Protein AF-A0A838DJQ2-F1 (afdb_monomer_lite)

Secondary structure (DSSP, 8-state):
-HHHHHHHHHHT-SSBTTB-GGG---TTS-----TT-HHHHHHHHHHHHHHHHHHHHHHTS---

Foldseek 3Di:
DVVVVVLVVLLPDPDDPVPPSLPDADPVRDDDHDPVDRVVSVVVVVVVVVVVVVVVVVVPDPPD

pLDDT: mean 88.41, std 10.7, range [51.5, 97.69]

Radius of gyration: 15.41 Å; chains: 1; bounding box: 39×28×40 Å

Sequence (64 aa):
GARRAVGRANGMNMMSIIIPCHRVIRADGTLCGYGGGLWRKKWLLEHERKFVRAQEDSNLRPSD

Structure (mmCIF, N/CA/C/O backbone):
data_AF-A0A838DJQ2-F1
#
_entry.id   AF-A0A838DJQ2-F1
#
loop_
_atom_site.group_PDB
_atom_site.id
_atom_site.type_symbol
_atom_site.label_atom_id
_atom_site.label_alt_id
_atom_site.label_comp_id
_atom_site.label_asym_id
_atom_site.label_entity_id
_atom_site.label_seq_id
_atom_site.pdbx_PDB_ins_code
_atom_site.Cartn_x
_atom_site.Cartn_y
_atom_site.Cartn_z
_atom_site.occupancy
_atom_site.B_iso_or_equiv
_atom_site.auth_seq_id
_atom_site.auth_comp_id
_atom_site.auth_asym_id
_atom_site.auth_atom_id
_atom_site.pdbx_PDB_model_num
ATOM 1 N N . GLY A 1 1 ? 1.976 -10.979 -19.757 1.00 85.19 1 GLY A N 1
ATOM 2 C CA . GLY A 1 1 ? 0.548 -10.891 -19.395 1.00 85.19 1 GLY A CA 1
ATOM 3 C C . GLY A 1 1 ? 0.306 -9.702 -18.485 1.00 85.19 1 GLY A C 1
ATOM 4 O O . GLY A 1 1 ? 1.215 -9.347 -17.736 1.00 85.19 1 GLY A O 1
ATOM 5 N N . ALA A 1 2 ? -0.891 -9.110 -18.551 1.00 90.75 2 ALA A N 1
ATOM 6 C CA . ALA A 1 2 ? -1.248 -7.835 -17.912 1.00 90.75 2 ALA A CA 1
ATOM 7 C C . ALA A 1 2 ? -0.846 -7.736 -16.427 1.00 90.75 2 ALA A C 1
ATOM 9 O O . ALA A 1 2 ? -0.210 -6.766 -16.029 1.00 90.75 2 ALA A O 1
ATOM 10 N N . ARG A 1 3 ? -1.070 -8.791 -15.629 1.00 90.06 3 ARG A N 1
ATOM 11 C CA . ARG A 1 3 ? -0.674 -8.851 -14.204 1.00 90.06 3 ARG A CA 1
ATOM 12 C C . ARG A 1 3 ? 0.812 -8.552 -13.953 1.00 90.06 3 ARG A C 1
ATOM 14 O O . ARG A 1 3 ? 1.145 -7.838 -13.014 1.00 90.06 3 ARG A O 1
ATOM 2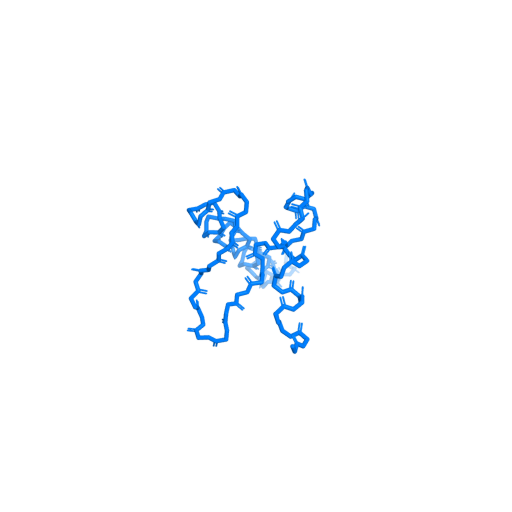1 N N . ARG A 1 4 ? 1.715 -9.060 -14.804 1.00 89.81 4 ARG A N 1
ATOM 22 C CA . ARG A 1 4 ? 3.161 -8.787 -14.683 1.00 89.81 4 ARG A CA 1
ATOM 23 C C . ARG A 1 4 ? 3.507 -7.345 -15.061 1.00 89.81 4 ARG A C 1
ATOM 25 O O . ARG A 1 4 ? 4.409 -6.772 -14.463 1.00 89.81 4 ARG A O 1
ATOM 32 N N . ALA A 1 5 ? 2.798 -6.760 -16.030 1.00 93.88 5 ALA A N 1
ATOM 33 C CA . ALA A 1 5 ? 2.986 -5.360 -16.408 1.00 93.88 5 ALA A CA 1
ATOM 34 C C . ALA A 1 5 ? 2.559 -4.420 -15.271 1.00 93.88 5 ALA A C 1
ATOM 36 O O . ALA A 1 5 ? 3.341 -3.557 -14.886 1.00 93.88 5 ALA A O 1
ATOM 37 N N . VAL A 1 6 ? 1.394 -4.672 -14.664 1.00 90.06 6 VAL A N 1
ATOM 38 C CA . VAL A 1 6 ? 0.909 -3.928 -13.489 1.00 90.06 6 VAL A CA 1
ATOM 39 C C . VAL A 1 6 ? 1.881 -4.052 -12.315 1.00 90.06 6 VAL A C 1
ATOM 41 O O . VAL A 1 6 ? 2.226 -3.053 -11.696 1.00 90.06 6 VAL A O 1
ATOM 44 N N . GLY A 1 7 ? 2.389 -5.259 -12.037 1.00 89.94 7 GLY A N 1
ATOM 45 C CA . GLY A 1 7 ? 3.386 -5.467 -10.982 1.00 89.94 7 GLY A CA 1
ATOM 46 C C . GLY A 1 7 ? 4.658 -4.633 -11.179 1.00 89.94 7 GLY A C 1
ATOM 47 O O . GLY A 1 7 ? 5.142 -4.031 -10.224 1.00 89.94 7 GLY A O 1
ATOM 48 N N . ARG A 1 8 ? 5.165 -4.544 -12.417 1.00 90.44 8 ARG A N 1
ATOM 49 C CA . ARG A 1 8 ? 6.322 -3.693 -12.745 1.00 90.44 8 ARG A CA 1
ATOM 50 C C . ARG A 1 8 ? 6.001 -2.207 -12.610 1.00 90.44 8 ARG A C 1
ATOM 52 O O . ARG A 1 8 ? 6.755 -1.507 -11.948 1.00 90.44 8 ARG A O 1
ATOM 59 N N . ALA A 1 9 ? 4.873 -1.752 -13.158 1.00 90.50 9 ALA A N 1
ATOM 60 C CA . ALA A 1 9 ? 4.439 -0.359 -13.044 1.00 90.50 9 ALA A CA 1
ATOM 61 C C . ALA A 1 9 ? 4.300 0.076 -11.572 1.00 90.50 9 ALA A C 1
ATOM 63 O O . ALA A 1 9 ? 4.801 1.128 -11.191 1.00 90.50 9 ALA A O 1
ATOM 64 N N . ASN A 1 10 ? 3.728 -0.780 -10.718 1.00 89.75 10 ASN A N 1
ATOM 65 C CA . ASN A 1 10 ? 3.635 -0.526 -9.277 1.00 89.75 10 ASN A CA 1
ATOM 66 C C . ASN A 1 10 ? 5.000 -0.456 -8.585 1.00 89.75 10 ASN A C 1
ATOM 68 O O . ASN A 1 10 ? 5.174 0.339 -7.664 1.00 89.75 10 ASN A O 1
ATOM 72 N N . GLY A 1 11 ? 5.960 -1.286 -9.003 1.00 87.25 11 GLY A N 1
ATOM 73 C CA . GLY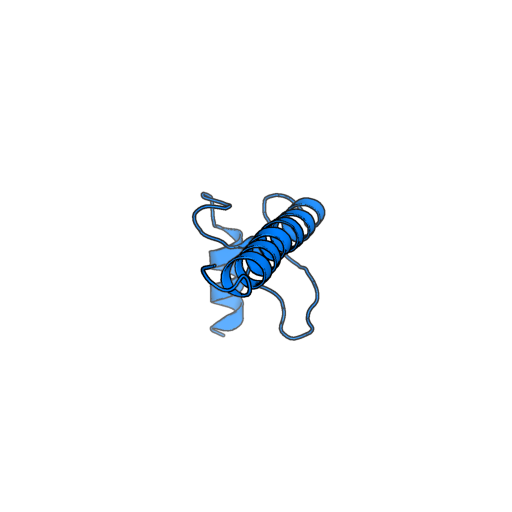 A 1 11 ? 7.327 -1.256 -8.479 1.00 87.25 11 GLY A CA 1
ATOM 74 C C . GLY A 1 11 ? 8.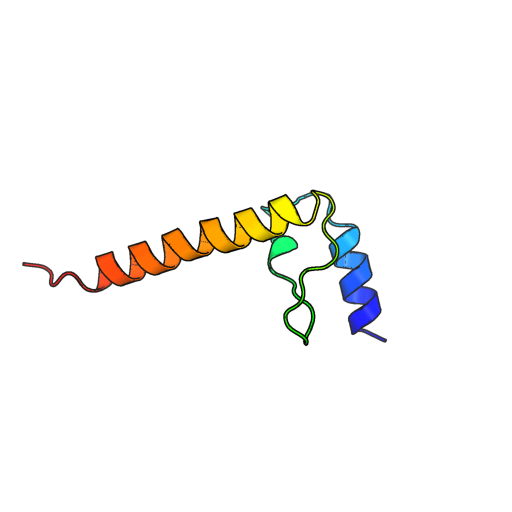099 0.011 -8.859 1.00 87.25 11 GLY A C 1
ATOM 75 O O . GLY A 1 11 ? 8.997 0.407 -8.126 1.00 87.25 11 GLY A O 1
ATOM 76 N N . MET A 1 12 ? 7.721 0.662 -9.961 1.00 90.06 12 MET A N 1
ATOM 77 C CA . MET A 1 12 ? 8.317 1.910 -10.454 1.00 90.06 12 MET A CA 1
ATOM 78 C C . MET A 1 12 ? 7.649 3.171 -9.884 1.00 90.06 12 MET A C 1
ATOM 80 O O . MET A 1 12 ? 7.971 4.281 -10.301 1.00 90.06 12 MET A O 1
ATOM 84 N N . ASN A 1 13 ? 6.703 3.030 -8.952 1.00 90.00 13 ASN A N 1
ATOM 85 C CA . ASN A 1 13 ? 6.035 4.179 -8.357 1.00 90.00 13 ASN A CA 1
ATOM 86 C C . ASN A 1 13 ? 6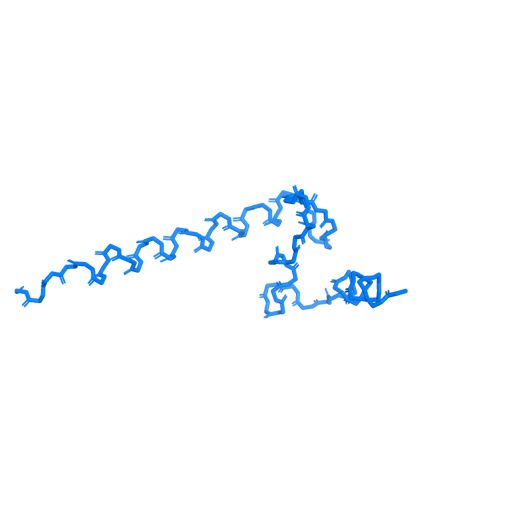.985 4.976 -7.441 1.00 90.00 13 ASN A C 1
ATOM 88 O O . ASN A 1 13 ? 7.295 4.545 -6.329 1.00 90.00 13 ASN A O 1
ATOM 92 N N . MET A 1 14 ? 7.371 6.173 -7.886 1.00 89.00 14 MET A N 1
ATOM 93 C CA . MET A 1 14 ? 8.233 7.102 -7.141 1.00 89.00 14 MET A CA 1
ATOM 94 C C . MET A 1 14 ? 7.464 7.974 -6.135 1.00 89.00 14 MET A C 1
ATOM 96 O O . MET A 1 14 ? 8.072 8.604 -5.277 1.00 89.00 14 MET A O 1
ATOM 100 N N . MET A 1 15 ? 6.130 7.989 -6.201 1.00 91.31 15 MET A N 1
ATOM 101 C CA . MET A 1 15 ? 5.251 8.749 -5.306 1.00 91.31 15 MET A CA 1
ATOM 102 C C . MET A 1 15 ? 4.466 7.788 -4.409 1.00 91.31 15 MET A C 1
ATOM 104 O O . MET A 1 15 ? 3.248 7.628 -4.523 1.00 91.31 15 MET A O 1
ATOM 108 N N . SER A 1 16 ? 5.192 7.092 -3.531 1.00 91.00 16 SER A N 1
ATOM 109 C CA . SER A 1 16 ? 4.589 6.188 -2.543 1.00 91.00 16 SER A CA 1
ATOM 110 C C . SER A 1 16 ? 3.609 6.937 -1.629 1.00 91.00 16 SER A C 1
ATOM 112 O O . SER A 1 16 ? 3.754 8.138 -1.419 1.00 91.00 16 SER A O 1
ATOM 114 N N . ILE A 1 17 ? 2.640 6.219 -1.052 1.00 92.75 17 ILE A N 1
ATOM 115 C CA . ILE A 1 17 ? 1.550 6.752 -0.208 1.00 92.75 17 ILE A CA 1
ATOM 116 C C . ILE A 1 17 ? 0.501 7.530 -1.016 1.00 92.75 17 ILE A C 1
ATOM 118 O O . ILE A 1 17 ? -0.662 7.139 -0.978 1.00 92.75 17 ILE A O 1
ATOM 122 N N . ILE A 1 18 ? 0.898 8.557 -1.780 1.00 94.69 18 ILE A N 1
ATOM 123 C CA . ILE A 1 18 ? -0.019 9.349 -2.623 1.00 94.69 18 ILE A CA 1
ATOM 124 C C . ILE A 1 18 ? -0.618 8.481 -3.730 1.00 94.69 18 ILE A C 1
ATOM 126 O O . ILE A 1 18 ? -1.835 8.387 -3.858 1.00 94.69 18 ILE A O 1
ATOM 130 N N . ILE A 1 19 ? 0.238 7.789 -4.490 1.00 94.06 19 ILE A N 1
ATOM 131 C CA . ILE A 1 19 ? -0.188 6.650 -5.299 1.00 94.06 19 ILE A CA 1
ATOM 132 C C . ILE A 1 19 ? -0.089 5.423 -4.378 1.00 94.06 19 ILE A C 1
ATOM 134 O O . ILE A 1 19 ? 1.026 5.036 -4.001 1.00 94.06 19 ILE A O 1
ATOM 138 N N . PRO A 1 20 ? -1.214 4.793 -3.987 1.00 93.94 20 PRO A N 1
ATOM 139 C CA . PRO A 1 20 ? -1.255 3.833 -2.885 1.00 93.94 20 PRO A CA 1
ATOM 140 C C . PRO A 1 20 ? -0.780 2.434 -3.314 1.00 93.94 20 PRO A C 1
ATOM 142 O O . PRO A 1 20 ? -1.495 1.438 -3.201 1.00 93.94 20 PRO A O 1
ATOM 145 N N . CYS A 1 21 ? 0.453 2.326 -3.816 1.00 94.56 21 CYS A N 1
ATOM 146 C CA . CYS A 1 21 ? 1.033 1.064 -4.283 1.00 94.56 21 CYS A CA 1
ATOM 147 C C . CYS A 1 21 ? 1.187 0.018 -3.160 1.00 94.56 21 CYS A C 1
ATOM 149 O O . CYS A 1 21 ? 1.261 -1.183 -3.434 1.00 94.56 21 CYS A O 1
ATOM 151 N N . HIS A 1 22 ? 1.172 0.438 -1.888 1.00 95.88 22 HIS A N 1
ATOM 152 C CA . HIS A 1 22 ? 1.113 -0.461 -0.731 1.00 95.88 22 HIS A CA 1
ATOM 153 C C . HIS A 1 22 ? -0.214 -1.228 -0.623 1.00 95.88 22 HIS A C 1
ATOM 155 O O . HIS A 1 22 ? -0.224 -2.283 0.008 1.00 95.88 22 HIS A O 1
ATOM 161 N N . ARG A 1 23 ? -1.295 -0.774 -1.277 1.00 95.56 23 ARG A N 1
ATOM 162 C CA . ARG A 1 23 ? -2.600 -1.464 -1.301 1.00 95.56 23 ARG A CA 1
ATOM 163 C C . ARG A 1 23 ? -2.682 -2.613 -2.306 1.00 95.56 23 ARG A C 1
ATOM 165 O O . ARG A 1 23 ? -3.638 -3.379 -2.283 1.00 95.56 23 ARG A O 1
ATOM 172 N N . VAL A 1 24 ? -1.681 -2.777 -3.171 1.00 94.69 24 VAL A N 1
ATOM 173 C CA . VAL A 1 24 ? -1.647 -3.885 -4.135 1.0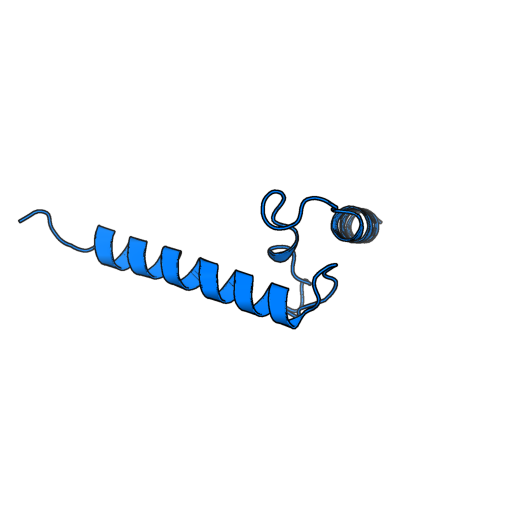0 94.69 24 VAL A CA 1
ATOM 174 C C . VAL A 1 24 ? -1.027 -5.121 -3.486 1.00 94.69 24 VAL A C 1
ATOM 176 O O . VAL A 1 24 ? 0.145 -5.113 -3.102 1.00 94.69 24 VAL A O 1
ATOM 179 N N . ILE A 1 25 ? -1.807 -6.195 -3.384 1.00 95.19 25 ILE A N 1
ATOM 180 C CA . ILE A 1 25 ? -1.449 -7.447 -2.702 1.00 95.19 25 ILE A CA 1
ATOM 181 C C . ILE A 1 25 ? -1.528 -8.601 -3.710 1.00 95.19 25 ILE A C 1
ATOM 183 O O . ILE A 1 25 ? -2.253 -8.520 -4.705 1.00 95.19 25 ILE A O 1
ATOM 187 N N . ARG A 1 26 ? -0.742 -9.665 -3.504 1.00 93.25 26 ARG A N 1
ATOM 188 C CA . ARG A 1 26 ? -0.875 -10.876 -4.320 1.00 93.25 26 ARG A CA 1
ATOM 189 C C . ARG A 1 26 ? -2.231 -11.543 -4.083 1.00 93.25 26 ARG A C 1
ATOM 191 O O . ARG A 1 26 ? -2.833 -11.394 -3.027 1.00 93.25 26 ARG A O 1
ATOM 198 N N . ALA A 1 27 ? -2.676 -12.324 -5.065 1.00 93.94 27 ALA A N 1
ATOM 199 C CA . ALA A 1 27 ? -3.935 -13.064 -4.982 1.00 93.94 27 ALA A CA 1
ATOM 200 C C . ALA A 1 27 ? -3.965 -14.086 -3.829 1.00 93.94 27 ALA A C 1
ATOM 202 O O . ALA A 1 27 ? -5.033 -14.385 -3.316 1.00 93.94 27 ALA A O 1
ATOM 203 N N . ASP A 1 28 ? -2.801 -14.584 -3.403 1.00 95.62 28 ASP A N 1
ATOM 204 C CA . ASP A 1 28 ? -2.646 -15.482 -2.250 1.00 95.62 28 ASP A CA 1
ATOM 205 C C . ASP A 1 28 ? -2.644 -14.748 -0.892 1.00 95.62 28 ASP A C 1
ATOM 207 O O . ASP A 1 28 ? -2.449 -15.366 0.150 1.00 95.62 28 ASP A O 1
ATOM 211 N N . GLY A 1 29 ? -2.820 -13.422 -0.889 1.00 94.44 29 GLY A N 1
ATOM 212 C CA . GLY A 1 29 ? -2.806 -12.588 0.312 1.00 94.44 29 GLY A CA 1
ATOM 213 C C . GLY A 1 29 ? -1.410 -12.233 0.833 1.00 94.44 29 GLY A C 1
ATOM 214 O O . GLY A 1 29 ? -1.296 -11.453 1.781 1.00 94.44 29 GLY A O 1
ATOM 215 N N . THR A 1 30 ? -0.331 -12.738 0.225 1.00 95.75 30 THR A N 1
ATOM 216 C CA . THR A 1 30 ? 1.031 -12.455 0.693 1.00 95.75 30 THR A CA 1
ATOM 217 C C . THR A 1 30 ? 1.492 -11.047 0.313 1.00 95.75 30 THR A C 1
ATOM 219 O O . THR A 1 30 ? 1.232 -10.528 -0.782 1.00 95.75 30 THR A O 1
ATOM 222 N N . LEU A 1 31 ? 2.236 -10.409 1.223 1.00 95.50 31 LEU A N 1
ATOM 223 C CA . LEU A 1 31 ? 2.890 -9.135 0.945 1.00 95.50 31 LEU A CA 1
ATOM 224 C C . LEU A 1 31 ? 4.168 -9.371 0.139 1.00 95.50 31 LEU A C 1
ATOM 226 O O . LEU A 1 31 ? 5.057 -10.120 0.534 1.00 95.50 31 LEU A O 1
ATOM 230 N N . CYS A 1 32 ? 4.283 -8.676 -0.985 1.00 91.94 32 CYS A N 1
ATOM 231 C CA . CYS A 1 32 ? 5.490 -8.631 -1.798 1.00 91.94 32 CYS A CA 1
ATOM 232 C C . CYS A 1 32 ? 5.646 -7.242 -2.406 1.00 91.94 32 CYS A C 1
ATOM 234 O O . CYS A 1 32 ? 4.641 -6.547 -2.576 1.00 91.94 32 CYS A O 1
ATOM 236 N N . GLY A 1 33 ? 6.887 -6.879 -2.744 1.00 87.88 33 GLY A N 1
ATOM 237 C CA . GLY A 1 33 ? 7.223 -5.727 -3.573 1.00 87.88 33 GLY A CA 1
ATOM 238 C C . GLY A 1 33 ? 6.779 -4.402 -2.964 1.00 87.88 33 GLY A C 1
ATOM 239 O O . GLY A 1 33 ? 5.600 -4.046 -2.982 1.00 87.88 33 GLY A O 1
ATOM 240 N N . TYR A 1 34 ? 7.733 -3.646 -2.437 1.00 92.31 34 TYR A N 1
ATOM 241 C CA . TYR A 1 34 ? 7.492 -2.272 -2.023 1.00 92.31 34 TYR A CA 1
ATOM 242 C C . TYR A 1 34 ? 8.816 -1.524 -1.976 1.00 92.31 34 TYR A C 1
ATOM 244 O O . TYR A 1 34 ? 9.728 -1.982 -1.288 1.00 92.31 34 TYR A O 1
ATOM 252 N N . GLY A 1 35 ? 8.916 -0.379 -2.657 1.00 89.69 35 GLY A N 1
ATOM 253 C CA . GLY A 1 35 ? 10.143 0.429 -2.664 1.00 89.69 35 GLY A CA 1
ATOM 254 C C . GLY A 1 35 ? 10.587 0.848 -1.258 1.00 89.69 35 GLY A C 1
ATOM 255 O O . GLY A 1 35 ? 11.773 0.978 -0.991 1.00 89.69 35 GLY A O 1
ATOM 256 N N . GLY A 1 36 ? 9.640 0.968 -0.321 1.00 89.88 36 GLY A N 1
ATOM 257 C CA . GLY A 1 36 ? 9.912 1.274 1.083 1.00 89.88 36 GLY A CA 1
ATOM 258 C C . GLY A 1 36 ? 10.129 0.076 2.016 1.00 89.88 36 GLY A C 1
ATOM 259 O O . GLY A 1 36 ? 10.179 0.271 3.228 1.00 89.88 36 GLY A O 1
ATOM 260 N N . GLY A 1 37 ? 10.202 -1.149 1.488 1.00 93.69 37 GLY A N 1
ATOM 261 C CA . GLY A 1 37 ? 10.336 -2.379 2.275 1.00 93.69 37 GLY A CA 1
ATOM 262 C C . GLY A 1 37 ? 9.017 -2.930 2.841 1.00 93.69 37 GLY A C 1
ATOM 263 O O . GLY A 1 37 ? 8.067 -2.203 3.138 1.00 93.69 37 GLY A O 1
ATOM 264 N N . LEU A 1 38 ? 8.940 -4.255 3.007 1.00 96.06 38 LEU A N 1
ATOM 265 C CA . LEU A 1 38 ? 7.691 -4.934 3.389 1.00 96.06 38 LEU A CA 1
ATOM 266 C C . LEU A 1 38 ? 7.162 -4.531 4.770 1.00 96.06 38 LEU A C 1
ATOM 268 O O . LEU A 1 38 ? 5.947 -4.482 4.955 1.00 96.06 38 LEU A O 1
ATOM 272 N N . TRP A 1 39 ? 8.046 -4.192 5.713 1.00 96.94 39 TRP A N 1
ATOM 273 C CA . TRP A 1 39 ? 7.647 -3.727 7.043 1.00 96.94 39 TRP A CA 1
ATOM 274 C C . TRP A 1 39 ? 6.782 -2.463 6.959 1.00 96.94 39 TRP A C 1
ATOM 276 O O . TRP A 1 39 ? 5.750 -2.370 7.621 1.00 96.94 39 TRP A O 1
ATOM 286 N N . ARG A 1 40 ? 7.150 -1.525 6.076 1.00 96.56 40 ARG A N 1
ATOM 287 C CA . ARG A 1 40 ? 6.440 -0.257 5.899 1.00 96.56 40 ARG A CA 1
ATOM 288 C C . ARG A 1 40 ? 5.109 -0.469 5.196 1.00 96.56 40 ARG A C 1
ATOM 290 O O . ARG A 1 40 ? 4.112 0.118 5.597 1.00 96.56 40 ARG A O 1
ATOM 297 N N . LYS A 1 41 ? 5.072 -1.356 4.194 1.00 96.81 41 LYS A N 1
ATOM 298 C CA . LYS A 1 41 ? 3.826 -1.777 3.533 1.00 96.81 41 LYS A CA 1
ATOM 299 C C . LYS A 1 41 ? 2.839 -2.377 4.536 1.00 96.81 41 LYS A C 1
ATOM 301 O O . LYS A 1 41 ? 1.675 -1.993 4.538 1.00 96.81 41 LYS A O 1
ATOM 306 N N . LYS A 1 42 ? 3.310 -3.269 5.417 1.00 97.62 42 LYS A N 1
ATOM 307 C CA . LYS A 1 42 ? 2.492 -3.860 6.486 1.00 97.62 42 LYS A CA 1
ATOM 308 C C . LYS A 1 42 ? 1.969 -2.790 7.449 1.00 97.62 42 LYS A C 1
ATOM 310 O O . LYS A 1 42 ? 0.772 -2.760 7.713 1.00 97.62 42 LYS A O 1
ATOM 315 N N . TRP A 1 43 ? 2.847 -1.904 7.920 1.00 97.69 43 TRP A N 1
ATOM 316 C CA . TRP A 1 43 ? 2.474 -0.828 8.838 1.00 97.69 43 TRP A CA 1
ATOM 317 C C . TRP A 1 43 ? 1.430 0.120 8.234 1.00 97.69 43 TRP A C 1
ATOM 319 O O . TRP A 1 43 ? 0.443 0.420 8.895 1.00 97.69 43 TRP A O 1
ATOM 329 N N . LEU A 1 44 ? 1.592 0.536 6.970 1.00 97.38 44 LEU A N 1
ATOM 330 C CA . LEU A 1 44 ? 0.637 1.418 6.284 1.00 97.38 44 LEU A CA 1
ATOM 331 C C . LEU A 1 44 ? -0.754 0.784 6.182 1.00 97.38 44 LEU A C 1
ATOM 333 O O . LEU A 1 44 ? -1.746 1.435 6.491 1.00 97.38 44 LEU A O 1
ATOM 337 N N . LEU A 1 45 ? -0.828 -0.496 5.806 1.00 96.94 45 LEU A N 1
ATOM 338 C CA . LEU A 1 45 ? -2.100 -1.221 5.738 1.00 96.94 45 LEU A CA 1
ATOM 339 C C . LEU A 1 45 ? -2.783 -1.316 7.109 1.00 96.94 45 LEU A C 1
ATOM 341 O O . LEU A 1 45 ? -4.002 -1.210 7.206 1.00 96.94 45 LEU A O 1
ATOM 345 N N . GLU A 1 46 ? -2.016 -1.522 8.179 1.00 96.88 46 GLU A N 1
ATOM 346 C CA . GLU A 1 46 ? -2.554 -1.556 9.539 1.00 96.88 46 GLU A CA 1
ATOM 347 C C . GLU A 1 46 ? -2.999 -0.172 10.023 1.00 96.88 46 GLU A C 1
ATOM 349 O O . GLU A 1 46 ? -4.060 -0.040 10.629 1.00 96.88 46 GLU A O 1
ATOM 354 N N . HIS A 1 47 ? -2.217 0.863 9.724 1.00 96.25 47 HIS A N 1
ATOM 355 C CA . HIS A 1 47 ? -2.539 2.245 10.046 1.00 96.25 47 HIS A CA 1
ATOM 356 C C . HIS A 1 47 ? -3.858 2.674 9.391 1.00 96.25 47 HIS A C 1
ATOM 358 O O . HIS A 1 47 ? -4.742 3.170 10.082 1.00 96.25 47 HIS A O 1
ATOM 364 N N . GLU A 1 48 ? -4.041 2.386 8.099 1.00 95.81 48 GLU A N 1
ATOM 365 C CA . GLU A 1 48 ? -5.284 2.671 7.369 1.00 95.81 48 GLU A CA 1
ATOM 366 C C . GLU A 1 48 ? -6.500 1.956 7.979 1.00 95.81 48 GLU A C 1
ATOM 368 O O . GLU A 1 48 ? -7.562 2.559 8.133 1.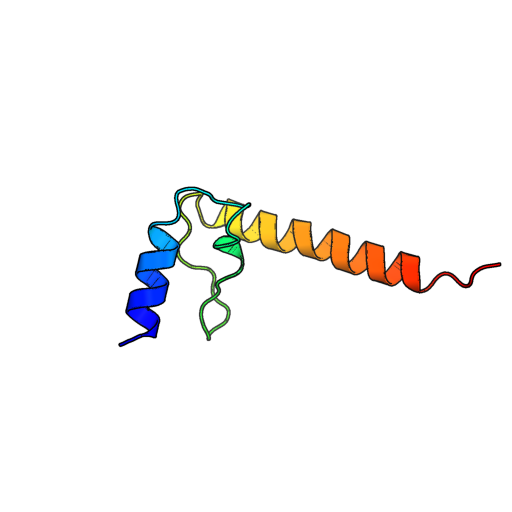00 95.81 48 GLU A O 1
ATOM 373 N N . ARG A 1 49 ? -6.346 0.691 8.400 1.00 95.00 49 ARG A N 1
ATOM 374 C CA . ARG A 1 49 ? -7.428 -0.073 9.050 1.00 95.00 49 ARG A CA 1
ATOM 375 C C . ARG A 1 49 ? -7.919 0.567 10.348 1.00 95.00 49 ARG A C 1
ATOM 377 O O . ARG A 1 49 ? -9.098 0.425 10.664 1.00 95.00 49 ARG A O 1
ATOM 384 N N . LYS A 1 50 ? -7.049 1.248 11.103 1.00 94.25 50 LYS A N 1
ATOM 385 C CA . LYS A 1 50 ? -7.446 1.935 12.345 1.00 94.25 50 LYS A CA 1
ATOM 386 C C . LYS A 1 50 ? -8.413 3.083 12.066 1.00 94.25 50 LYS A C 1
ATOM 388 O O . LYS A 1 50 ? -9.349 3.265 12.832 1.00 94.25 50 LYS A O 1
ATOM 393 N N . PHE A 1 51 ? -8.228 3.804 10.960 1.00 90.81 51 PHE A N 1
ATOM 394 C CA . PHE A 1 51 ? -9.129 4.894 10.580 1.00 90.81 51 PHE A CA 1
ATOM 395 C C . PHE A 1 51 ? -10.468 4.390 10.066 1.00 90.81 51 PHE A C 1
ATOM 397 O O . PHE A 1 51 ? -11.484 4.955 10.441 1.00 90.81 51 PHE A O 1
ATOM 404 N N . VAL A 1 52 ? -10.486 3.304 9.286 1.00 87.25 52 VAL A N 1
ATOM 405 C CA . VAL A 1 52 ? -11.754 2.697 8.845 1.00 87.25 52 VAL A CA 1
ATOM 406 C C . VAL A 1 52 ? -12.598 2.281 10.053 1.00 87.25 52 VAL A C 1
ATOM 408 O O . VAL A 1 52 ? -13.757 2.664 10.143 1.00 87.25 52 VAL A O 1
ATOM 411 N N . ARG A 1 53 ? -11.992 1.599 11.034 1.00 80.06 53 ARG A N 1
ATOM 412 C CA . ARG A 1 53 ? -12.685 1.186 12.267 1.00 80.06 53 ARG A CA 1
ATOM 413 C C . ARG A 1 53 ? -13.148 2.369 13.114 1.00 80.06 53 ARG A C 1
ATOM 415 O O . ARG A 1 53 ? -14.283 2.392 13.560 1.00 80.06 53 ARG A O 1
ATOM 422 N N . ALA A 1 54 ? -12.293 3.376 13.296 1.00 78.00 54 ALA A N 1
ATOM 423 C CA . ALA A 1 54 ? -12.669 4.573 14.044 1.00 78.00 54 ALA A CA 1
ATOM 424 C C . ALA A 1 54 ? -13.829 5.333 13.376 1.00 78.00 54 ALA A C 1
ATOM 426 O O . ALA A 1 54 ? -14.669 5.892 14.077 1.00 78.00 54 ALA A O 1
ATOM 427 N N . GLN A 1 55 ? -13.889 5.338 12.038 1.00 76.06 55 GLN A N 1
ATOM 428 C CA . GLN A 1 55 ? -15.010 5.914 11.298 1.00 76.06 55 GLN A CA 1
ATOM 429 C C . GLN A 1 55 ? -16.294 5.098 11.464 1.00 76.06 55 GLN A C 1
ATOM 431 O O . GLN A 1 55 ? -17.354 5.684 11.663 1.00 76.06 55 GLN A O 1
ATOM 436 N N . GLU A 1 56 ? -16.219 3.768 11.413 1.00 75.31 56 GLU A N 1
ATOM 437 C CA . GLU A 1 56 ? -17.366 2.890 11.684 1.00 75.31 56 GLU A CA 1
ATOM 438 C C . GLU A 1 56 ? -17.926 3.133 13.094 1.00 75.31 56 GLU A C 1
ATOM 440 O O . GLU A 1 56 ? -19.124 3.370 13.240 1.00 75.31 56 GLU A O 1
ATOM 445 N N . ASP A 1 57 ? -17.059 3.196 14.108 1.00 75.62 57 ASP A N 1
ATOM 446 C CA . ASP A 1 57 ? -17.451 3.465 15.496 1.00 75.62 57 ASP A CA 1
ATOM 447 C C . ASP A 1 57 ? -18.048 4.872 15.677 1.00 75.62 57 ASP A C 1
ATOM 449 O O . ASP A 1 57 ? -18.989 5.055 16.450 1.00 75.62 57 ASP A O 1
ATOM 453 N N . SER A 1 58 ? -17.527 5.886 14.971 1.00 71.06 58 SER A N 1
ATOM 454 C CA . SER A 1 58 ? -18.097 7.239 15.015 1.00 71.06 58 SER A CA 1
ATOM 455 C C . SER A 1 58 ? -19.440 7.337 14.297 1.00 71.06 58 SER A C 1
ATOM 457 O O . SER A 1 58 ? -20.319 8.055 14.762 1.00 71.06 58 SER A O 1
ATOM 459 N N . ASN A 1 59 ? -19.612 6.600 13.197 1.00 70.25 59 ASN A N 1
ATOM 460 C CA . ASN A 1 59 ? -20.851 6.574 12.418 1.00 70.25 59 ASN A CA 1
ATOM 461 C C . ASN A 1 59 ? -21.958 5.760 13.109 1.00 70.25 59 ASN A C 1
ATOM 463 O O . ASN A 1 59 ? -23.123 5.892 12.746 1.00 70.25 59 ASN A O 1
ATOM 467 N N . LEU A 1 60 ? -21.602 4.922 14.089 1.00 65.25 60 LEU A N 1
ATOM 468 C CA . LEU A 1 60 ? -22.541 4.152 14.904 1.00 65.25 60 LEU A CA 1
ATOM 469 C C . LEU A 1 60 ? -23.056 4.927 16.129 1.00 65.25 60 LEU A C 1
ATOM 471 O O . LEU A 1 60 ? -23.966 4.444 16.797 1.00 65.25 60 LEU A O 1
ATOM 475 N N . ARG A 1 61 ? -22.513 6.110 16.456 1.00 59.22 61 ARG A N 1
ATOM 476 C CA . ARG A 1 61 ? -23.066 6.940 17.539 1.00 59.22 61 ARG A CA 1
ATOM 477 C C . ARG A 1 61 ? -24.391 7.550 17.067 1.00 59.22 61 ARG A C 1
ATOM 479 O O . ARG A 1 61 ? -24.355 8.344 16.125 1.00 59.22 61 ARG A O 1
ATOM 486 N N . PRO A 1 62 ? -25.541 7.210 17.681 1.00 58.09 62 PRO A N 1
ATOM 487 C CA . PRO A 1 62 ? -26.776 7.935 17.428 1.00 58.09 62 PRO A CA 1
ATOM 488 C C . PRO A 1 62 ? -26.547 9.409 17.761 1.00 58.09 62 PRO A C 1
ATOM 490 O O . PRO A 1 62 ? -25.857 9.733 18.730 1.00 58.09 62 PRO A O 1
ATOM 493 N N . SER A 1 63 ? -27.066 10.292 16.916 1.00 61.06 63 SER A N 1
ATOM 494 C CA . SER A 1 63 ? -27.095 11.728 17.161 1.00 61.06 63 SER A CA 1
ATOM 495 C C . SER A 1 63 ? -28.096 12.026 18.281 1.00 61.06 63 SER A C 1
ATOM 497 O O . SER A 1 63 ? -29.236 12.379 17.983 1.00 61.06 63 SER A O 1
ATOM 499 N N . ASP A 1 64 ? -27.674 11.833 19.528 1.00 51.50 64 ASP A N 1
ATOM 500 C CA . ASP A 1 64 ? -28.356 12.324 20.731 1.00 51.50 64 ASP A CA 1
ATOM 501 C C . ASP A 1 64 ? -27.603 13.539 21.294 1.00 51.50 64 ASP A C 1
ATOM 503 O O . ASP A 1 64 ? -26.370 13.430 21.516 1.00 51.50 64 ASP A O 1
#